Protein AF-A0A8T3YCQ6-F1 (afdb_monomer_lite)

Radius of gyration: 15.92 Å; chains: 1; bounding box: 31×25×57 Å

pLDDT: mean 91.82, std 11.66, range [42.47, 98.56]

Sequence (88 aa):
MNATIARPFRLGVLGGIGPEATGTFYLKLIAQLQNKGLIQRNEDFPQIIINSIPAPELIFDHIDEIDLLPYVQGIKELDAMKPDLIVM

Foldseek 3Di:
DDPPDDAFAEEEEAAQLPVVVVVVVVVVVVVVCVVVVQDDDPVSDGHYHYQNFNAHDPPDPDDDVVRCVRVVVSVVVRVVVPGPYYDD

Structure (mmCIF, N/CA/C/O backbone):
data_AF-A0A8T3YCQ6-F1
#
_entry.id   AF-A0A8T3YCQ6-F1
#
loop_
_atom_site.group_PDB
_atom_site.id
_atom_site.type_symbol
_atom_site.label_atom_id
_atom_site.label_alt_id
_atom_site.label_comp_id
_atom_site.label_asym_id
_atom_site.label_entity_id
_atom_site.label_seq_id
_atom_site.pdbx_PDB_ins_code
_atom_site.Cartn_x
_atom_site.Cartn_y
_atom_site.Cartn_z
_atom_site.occupancy
_atom_site.B_iso_or_equiv
_atom_site.auth_seq_id
_atom_site.auth_comp_id
_atom_site.auth_asym_id
_atom_site.auth_atom_id
_atom_site.pdbx_PDB_model_num
ATOM 1 N N . MET A 1 1 ? -8.336 -16.511 34.007 1.00 42.47 1 MET A N 1
ATOM 2 C CA . MET A 1 1 ? -8.693 -16.692 32.584 1.00 42.47 1 MET A CA 1
ATOM 3 C C . MET A 1 1 ? -7.545 -16.128 31.763 1.00 42.47 1 MET A C 1
ATOM 5 O O . MET A 1 1 ? -7.326 -14.928 31.833 1.00 42.47 1 MET A O 1
ATOM 9 N N . ASN A 1 2 ? -6.766 -16.967 31.077 1.00 44.94 2 ASN A N 1
ATOM 10 C CA . ASN A 1 2 ? -5.728 -16.476 30.167 1.00 44.94 2 ASN A CA 1
ATOM 11 C C . ASN A 1 2 ? -6.406 -16.095 28.853 1.00 44.94 2 ASN A C 1
ATOM 13 O O . ASN A 1 2 ? -6.798 -16.973 28.089 1.00 44.94 2 ASN A O 1
ATOM 17 N N . ALA A 1 3 ? -6.596 -14.797 28.625 1.00 53.78 3 ALA A N 1
ATOM 18 C CA . ALA A 1 3 ? -7.033 -14.300 27.332 1.00 53.78 3 ALA A CA 1
ATOM 19 C C . ALA A 1 3 ? -5.898 -14.531 26.327 1.00 53.78 3 ALA A C 1
ATOM 21 O O . ALA A 1 3 ? -4.837 -13.915 26.420 1.00 53.78 3 ALA A O 1
ATOM 22 N N . THR A 1 4 ? -6.094 -15.452 25.388 1.00 53.97 4 THR A N 1
ATOM 23 C CA . THR A 1 4 ? -5.225 -15.562 24.218 1.00 53.97 4 THR A CA 1
ATOM 24 C C . THR A 1 4 ? -5.464 -14.316 23.374 1.00 53.97 4 THR A C 1
ATOM 26 O O . THR A 1 4 ? -6.516 -14.181 22.754 1.00 53.97 4 THR A O 1
ATOM 29 N N . ILE A 1 5 ? -4.525 -13.370 23.394 1.00 61.88 5 ILE A N 1
ATOM 30 C CA . ILE A 1 5 ? -4.586 -12.193 22.525 1.00 61.88 5 ILE A CA 1
ATOM 31 C C . ILE A 1 5 ? -4.403 -12.705 21.094 1.00 61.88 5 ILE A C 1
ATOM 33 O O . ILE A 1 5 ? -3.327 -13.185 20.735 1.00 61.88 5 ILE A O 1
ATOM 37 N N . ALA A 1 6 ? -5.473 -12.675 20.297 1.00 71.62 6 ALA A N 1
ATOM 38 C CA . ALA A 1 6 ? -5.389 -12.986 18.878 1.00 71.62 6 ALA A CA 1
ATOM 39 C C . ALA A 1 6 ? -4.417 -11.998 18.222 1.00 71.62 6 ALA A C 1
ATOM 41 O O . ALA A 1 6 ? -4.492 -10.792 18.468 1.00 71.62 6 ALA A O 1
ATOM 42 N N . ARG A 1 7 ? -3.475 -12.504 17.420 1.00 85.88 7 ARG A N 1
ATOM 43 C CA . ARG A 1 7 ? -2.529 -11.630 16.719 1.00 85.88 7 ARG A CA 1
ATOM 44 C C . ARG A 1 7 ? -3.294 -10.714 15.750 1.00 85.88 7 ARG A C 1
ATOM 46 O O . ARG A 1 7 ? -4.257 -11.184 15.139 1.00 85.88 7 ARG A O 1
ATOM 53 N N . PRO A 1 8 ? -2.875 -9.450 15.580 1.00 87.56 8 PRO A N 1
ATOM 54 C CA . PRO A 1 8 ? -3.504 -8.556 14.616 1.00 87.56 8 PRO A CA 1
ATOM 55 C C . PRO A 1 8 ? -3.397 -9.133 13.199 1.00 87.56 8 PRO A C 1
ATOM 57 O O . PRO A 1 8 ? -2.424 -9.824 12.872 1.00 87.56 8 PRO A O 1
ATOM 60 N N . PHE A 1 9 ? -4.397 -8.839 12.366 1.00 94.69 9 PHE A N 1
ATOM 61 C CA . PHE A 1 9 ? -4.362 -9.155 10.938 1.00 94.69 9 PHE A CA 1
ATOM 62 C C . PHE A 1 9 ? -3.186 -8.424 10.281 1.00 94.69 9 PHE A C 1
ATOM 64 O O . PHE A 1 9 ? -2.955 -7.245 10.559 1.00 94.69 9 PHE A O 1
ATOM 71 N N . ARG A 1 10 ? -2.437 -9.116 9.424 1.00 97.81 10 ARG A N 1
ATOM 72 C CA . ARG A 1 10 ? -1.231 -8.605 8.763 1.00 97.81 10 ARG A CA 1
ATOM 73 C C . ARG A 1 10 ? -1.475 -8.473 7.264 1.00 97.81 10 ARG A C 1
ATOM 75 O O . ARG A 1 10 ? -1.652 -9.476 6.582 1.00 97.81 10 ARG A O 1
ATOM 82 N N . LEU A 1 11 ? -1.446 -7.250 6.748 1.00 98.38 11 LEU A N 1
ATOM 83 C CA . LEU A 1 11 ? -1.558 -6.956 5.321 1.00 98.38 11 LEU A CA 1
ATOM 84 C C . LEU A 1 11 ? -0.170 -6.661 4.743 1.00 98.38 11 LEU A C 1
ATOM 86 O O . LEU A 1 11 ? 0.477 -5.704 5.160 1.00 98.38 11 LEU A O 1
ATOM 90 N N . GLY A 1 12 ? 0.273 -7.456 3.776 1.00 98.50 12 GLY A N 1
ATOM 91 C CA . GLY A 1 12 ? 1.414 -7.144 2.922 1.00 98.50 12 GLY A CA 1
ATOM 92 C C . GLY A 1 12 ? 0.974 -6.318 1.716 1.00 98.50 12 GLY A C 1
ATOM 93 O O . GLY A 1 12 ? -0.027 -6.635 1.079 1.00 98.50 12 GLY A O 1
ATOM 94 N N . VAL A 1 13 ? 1.719 -5.268 1.396 1.00 98.56 13 VAL A N 1
ATOM 95 C CA . VAL A 1 13 ? 1.506 -4.422 0.219 1.00 98.56 13 VAL A CA 1
ATOM 96 C C . VAL A 1 13 ? 2.801 -4.424 -0.577 1.00 98.56 13 VAL A C 1
ATOM 98 O O . VAL A 1 13 ? 3.808 -3.893 -0.105 1.00 98.56 13 VAL A O 1
ATOM 101 N N . LEU A 1 14 ? 2.787 -5.028 -1.761 1.00 98.38 14 LEU A N 1
ATOM 102 C CA . LEU A 1 14 ? 3.855 -4.858 -2.733 1.00 98.38 14 LEU A CA 1
ATOM 103 C C . LEU A 1 14 ? 3.615 -3.531 -3.451 1.00 98.38 14 LEU A C 1
ATOM 105 O O . LEU A 1 14 ? 2.729 -3.425 -4.286 1.00 98.38 14 LEU A O 1
ATOM 109 N N . GLY A 1 15 ? 4.362 -2.504 -3.069 1.00 97.44 15 GLY A N 1
ATOM 110 C CA . GLY A 1 15 ? 4.242 -1.159 -3.623 1.00 97.44 15 GLY A CA 1
ATOM 111 C C . GLY A 1 15 ? 5.520 -0.718 -4.325 1.00 97.44 15 GLY A C 1
ATOM 112 O O . GLY A 1 15 ? 6.395 -1.521 -4.626 1.00 97.44 15 GLY A O 1
ATOM 113 N N . GLY A 1 16 ? 5.664 0.586 -4.535 1.00 96.06 16 GLY A N 1
ATOM 114 C CA . GLY A 1 16 ? 6.852 1.199 -5.137 1.00 96.06 16 GLY A CA 1
ATOM 115 C C . GLY A 1 16 ? 6.853 1.229 -6.666 1.00 96.06 16 GLY A C 1
ATOM 116 O O . GLY A 1 16 ? 7.603 2.013 -7.245 1.00 96.06 16 GLY A O 1
ATOM 117 N N . ILE A 1 17 ? 5.940 0.498 -7.315 1.00 93.44 17 ILE A N 1
ATOM 118 C CA . ILE A 1 17 ? 5.634 0.614 -8.750 1.00 93.44 17 ILE A CA 1
ATOM 119 C C . ILE A 1 17 ? 4.743 1.852 -8.937 1.00 93.44 17 ILE A C 1
ATOM 121 O O . ILE A 1 17 ? 3.521 1.771 -9.040 1.00 93.44 17 ILE A O 1
ATOM 125 N N . GLY A 1 18 ? 5.365 3.021 -8.796 1.00 93.25 18 GLY A N 1
ATOM 126 C CA . GLY A 1 18 ? 4.685 4.272 -8.465 1.00 93.25 18 GLY A CA 1
ATOM 127 C C . GLY A 1 18 ? 4.581 4.458 -6.942 1.00 93.25 18 GLY A C 1
ATOM 128 O O . GLY A 1 18 ? 3.566 4.099 -6.328 1.00 93.25 18 GLY A O 1
ATOM 129 N N . PRO A 1 19 ? 5.610 5.029 -6.289 1.00 95.06 19 PRO A N 1
ATOM 130 C CA . PRO A 1 19 ? 5.589 5.315 -4.852 1.00 95.06 19 PRO A CA 1
ATOM 131 C C . PRO A 1 19 ? 4.399 6.192 -4.428 1.00 95.06 19 PRO A C 1
ATOM 133 O O . PRO A 1 19 ? 3.793 5.973 -3.377 1.00 95.06 19 PRO A O 1
ATOM 136 N N . GLU A 1 20 ? 3.993 7.138 -5.273 1.00 96.44 20 GLU A N 1
ATOM 137 C CA . GLU A 1 20 ? 2.835 8.009 -5.064 1.00 96.44 20 GLU A CA 1
ATOM 138 C C . GLU A 1 20 ? 1.518 7.223 -5.077 1.00 96.44 20 GLU A C 1
ATOM 140 O O . GLU A 1 20 ? 0.624 7.483 -4.261 1.00 96.44 20 GLU A O 1
ATOM 145 N N . ALA A 1 21 ? 1.394 6.230 -5.964 1.00 95.25 21 ALA A N 1
ATOM 146 C CA . ALA A 1 21 ? 0.236 5.341 -6.010 1.00 95.25 21 ALA A CA 1
ATOM 147 C C . ALA A 1 21 ? 0.165 4.476 -4.744 1.00 95.25 21 ALA A C 1
ATOM 149 O O . ALA A 1 21 ? -0.907 4.330 -4.154 1.00 95.25 21 ALA A O 1
ATOM 150 N N . THR A 1 22 ? 1.315 4.005 -4.258 1.00 97.44 22 THR A N 1
ATOM 151 C CA . THR A 1 22 ? 1.422 3.256 -2.995 1.00 97.44 22 THR A CA 1
ATOM 152 C C . THR A 1 22 ? 0.992 4.111 -1.798 1.00 97.44 22 THR A C 1
ATOM 154 O O . THR A 1 22 ? 0.181 3.677 -0.976 1.00 97.44 22 THR A O 1
ATOM 157 N N . GLY A 1 23 ? 1.463 5.360 -1.717 1.00 97.94 23 GLY A N 1
ATOM 158 C CA . GLY A 1 23 ? 1.023 6.311 -0.692 1.00 97.94 23 GLY A CA 1
ATOM 159 C C . GLY A 1 23 ? -0.480 6.597 -0.771 1.00 97.94 23 GLY A C 1
ATOM 160 O O . GLY A 1 23 ? -1.179 6.591 0.243 1.00 97.94 23 GLY A O 1
ATOM 161 N N . THR A 1 24 ? -1.006 6.762 -1.986 1.00 98.38 24 THR A N 1
ATOM 162 C CA . THR A 1 24 ? -2.442 6.954 -2.228 1.00 98.38 24 THR A CA 1
ATOM 163 C C . THR A 1 24 ? -3.260 5.744 -1.779 1.00 98.38 24 THR A C 1
ATOM 165 O O . THR A 1 24 ? -4.309 5.919 -1.15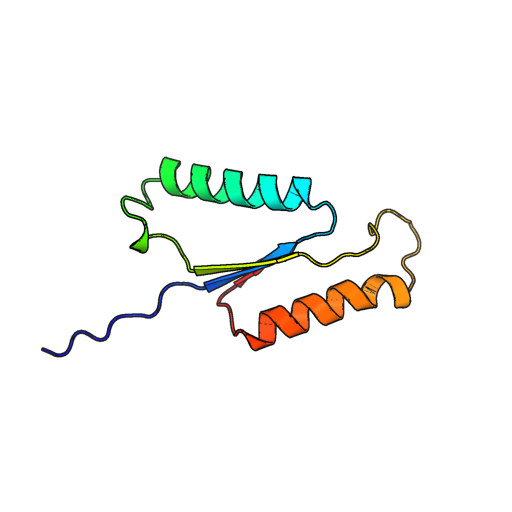5 1.00 98.38 24 THR A O 1
ATOM 168 N N . PHE A 1 25 ? -2.796 4.524 -2.063 1.00 98.19 25 PHE A N 1
ATOM 169 C CA . PHE A 1 25 ? -3.424 3.291 -1.594 1.00 98.19 25 PHE A CA 1
ATOM 170 C C . PHE A 1 25 ? -3.502 3.266 -0.065 1.00 98.19 25 PHE A C 1
ATOM 172 O O . PHE A 1 25 ? -4.588 3.078 0.484 1.00 98.19 25 PHE A O 1
ATOM 179 N N . TYR A 1 26 ? -2.386 3.530 0.621 1.00 98.06 26 TYR A N 1
ATOM 180 C CA . TYR A 1 26 ? -2.330 3.529 2.083 1.00 98.06 26 TYR A CA 1
ATOM 181 C C . TYR A 1 26 ? -3.317 4.530 2.702 1.00 98.06 26 TYR A C 1
ATOM 183 O O . TYR A 1 26 ? -4.105 4.173 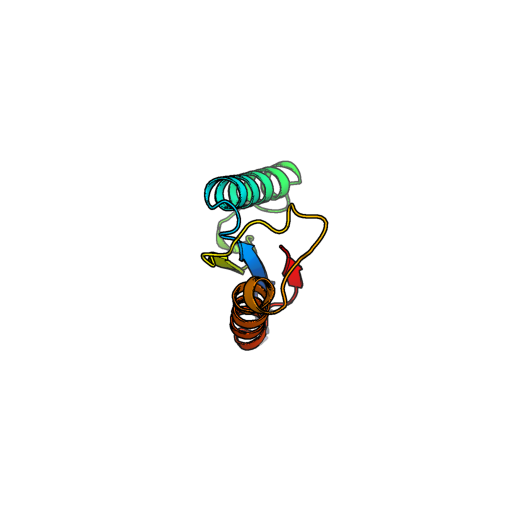3.581 1.00 98.06 26 TYR A O 1
ATOM 191 N N . LEU A 1 27 ? -3.352 5.763 2.188 1.00 98.38 27 LEU A N 1
ATOM 192 C CA . LEU A 1 27 ? -4.279 6.795 2.662 1.00 98.38 27 LEU A CA 1
ATOM 193 C C . LEU A 1 27 ? -5.746 6.424 2.401 1.00 98.38 27 LEU A C 1
ATOM 195 O O . LEU A 1 27 ? -6.594 6.606 3.276 1.00 98.38 27 LEU A O 1
ATOM 199 N N . LYS A 1 28 ? -6.059 5.867 1.223 1.00 98.38 28 LYS A N 1
ATOM 200 C CA . LYS A 1 28 ? -7.416 5.401 0.901 1.00 98.38 28 LYS A CA 1
ATOM 201 C C . LYS A 1 28 ? -7.837 4.226 1.776 1.00 98.38 28 LYS A C 1
ATOM 203 O O . LYS A 1 28 ? -8.987 4.197 2.206 1.00 98.38 28 LYS A O 1
ATOM 208 N N . LEU A 1 29 ? -6.935 3.288 2.062 1.00 97.56 29 LEU A N 1
ATOM 209 C CA . LEU A 1 29 ? -7.198 2.169 2.962 1.00 97.56 29 LEU A CA 1
ATOM 210 C C . LEU A 1 29 ? -7.563 2.679 4.360 1.00 97.56 29 LEU A C 1
ATOM 212 O O . LEU A 1 29 ? -8.613 2.303 4.878 1.00 97.56 29 LEU A O 1
ATOM 216 N N . ILE A 1 30 ? -6.756 3.583 4.928 1.00 97.31 30 ILE A N 1
ATOM 217 C CA . ILE A 1 30 ? -7.042 4.211 6.226 1.00 97.31 30 ILE A CA 1
ATOM 218 C C . ILE A 1 30 ? -8.423 4.869 6.214 1.00 97.31 30 ILE A C 1
ATOM 220 O O .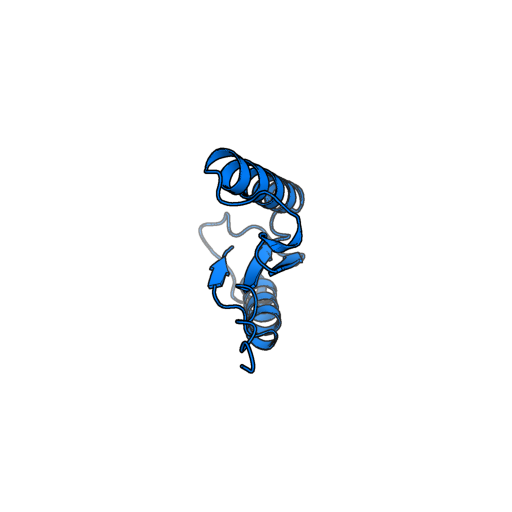 ILE A 1 30 ? -9.262 4.554 7.060 1.00 97.31 30 ILE A O 1
ATOM 224 N N . ALA A 1 31 ? -8.680 5.732 5.228 1.00 98.06 31 ALA A N 1
ATOM 225 C CA . ALA A 1 31 ? -9.940 6.459 5.128 1.00 98.06 31 ALA A CA 1
ATOM 226 C C . ALA A 1 31 ? -11.142 5.510 5.002 1.00 98.06 31 ALA A C 1
ATOM 228 O O . ALA A 1 31 ? -12.166 5.717 5.644 1.00 98.06 31 ALA A O 1
ATOM 229 N N . GLN A 1 32 ? -11.032 4.440 4.212 1.00 97.94 32 GLN A N 1
ATOM 230 C CA . GLN A 1 32 ? -12.113 3.466 4.049 1.00 97.94 32 GLN A CA 1
ATOM 231 C C . GLN A 1 32 ? -12.373 2.657 5.322 1.00 97.94 32 GLN A C 1
ATOM 233 O O . GLN A 1 32 ? -13.532 2.416 5.655 1.00 97.94 32 GLN A O 1
ATOM 238 N N . LEU A 1 33 ? -11.329 2.252 6.046 1.00 96.81 33 LEU A N 1
ATOM 239 C CA . LEU A 1 33 ? -11.478 1.541 7.317 1.00 96.81 33 LEU A CA 1
ATOM 240 C C . LEU A 1 33 ? -12.161 2.422 8.377 1.00 96.81 33 LEU A C 1
ATOM 242 O O . LEU A 1 33 ? -13.080 1.965 9.060 1.00 96.81 33 LEU A O 1
ATOM 246 N N . GLN A 1 34 ? -11.769 3.697 8.457 1.00 96.50 34 GLN A N 1
ATOM 247 C CA . GLN A 1 34 ? -12.385 4.688 9.344 1.00 96.50 34 GLN A CA 1
ATOM 248 C C . GLN A 1 34 ? -13.841 4.978 8.958 1.00 96.50 34 GLN A C 1
ATOM 250 O O . GLN A 1 34 ? -14.726 4.908 9.806 1.00 96.50 34 GLN A O 1
ATOM 255 N N . ASN A 1 35 ? -14.120 5.223 7.674 1.00 97.75 35 ASN A N 1
ATOM 256 C CA . ASN A 1 35 ? -15.472 5.518 7.183 1.00 97.75 35 ASN A CA 1
ATOM 257 C C . ASN A 1 35 ? -16.450 4.354 7.392 1.00 97.75 35 ASN A C 1
ATOM 259 O O . ASN A 1 35 ? -17.648 4.573 7.548 1.00 97.75 35 ASN A O 1
ATOM 263 N N . LYS A 1 36 ? -15.948 3.115 7.407 1.00 97.56 36 LYS A N 1
ATOM 264 C CA . LYS A 1 36 ? -16.740 1.918 7.722 1.00 97.56 36 LYS A CA 1
ATOM 265 C C . LYS A 1 36 ? -16.931 1.691 9.226 1.00 97.56 36 LYS A C 1
ATOM 267 O O . LYS A 1 36 ? -17.576 0.717 9.600 1.00 97.56 36 LYS A O 1
ATOM 272 N N . GLY A 1 37 ? -16.363 2.541 10.085 1.00 96.25 37 GLY A N 1
ATOM 273 C CA . GLY A 1 37 ? -16.430 2.399 11.541 1.00 96.25 37 GLY A CA 1
ATOM 274 C C . GLY A 1 37 ? -15.669 1.187 12.086 1.00 96.25 37 GLY A C 1
ATOM 275 O O . GLY A 1 37 ? -15.907 0.785 13.221 1.00 96.25 37 GLY A O 1
ATOM 276 N N . LEU A 1 38 ? -14.768 0.593 11.290 1.00 94.25 38 LEU A N 1
ATOM 277 C CA . LEU A 1 38 ? -13.990 -0.587 11.688 1.00 94.25 38 LEU A CA 1
ATOM 278 C C . LEU A 1 38 ? -12.837 -0.235 12.635 1.00 94.25 38 LEU A C 1
ATOM 280 O O . LEU A 1 38 ? -12.301 -1.119 13.291 1.00 94.25 38 LEU A O 1
ATOM 284 N N . ILE A 1 39 ? -12.462 1.044 12.689 1.00 95.38 39 ILE A N 1
ATOM 285 C CA . ILE A 1 39 ? -11.311 1.552 13.429 1.00 95.38 39 ILE A CA 1
ATOM 286 C C . ILE A 1 39 ? -11.754 2.712 14.307 1.00 95.38 39 ILE A C 1
ATOM 288 O O . ILE A 1 39 ? -12.331 3.678 13.806 1.00 95.38 39 ILE A O 1
ATOM 292 N N . GLN A 1 40 ? -11.443 2.643 15.597 1.00 92.69 40 GLN A N 1
ATOM 293 C CA . GLN A 1 40 ? -11.696 3.720 16.559 1.00 92.69 40 GLN A CA 1
ATOM 294 C C . GLN A 1 40 ? -10.405 4.167 17.253 1.00 92.69 40 GLN A C 1
ATOM 296 O O . GLN A 1 40 ? -10.275 5.319 17.662 1.00 92.69 40 GLN A O 1
ATOM 301 N N . ARG A 1 41 ? -9.439 3.256 17.378 1.00 94.19 41 ARG A N 1
ATOM 302 C CA . ARG A 1 41 ? -8.147 3.433 18.040 1.00 94.19 41 ARG A CA 1
ATOM 303 C C . ARG A 1 41 ? -7.045 2.864 17.155 1.00 94.19 41 ARG A C 1
ATOM 305 O O . ARG A 1 41 ? -7.283 2.008 16.309 1.00 94.19 41 ARG A O 1
ATOM 312 N N . ASN A 1 42 ? -5.811 3.299 17.394 1.00 92.88 42 ASN A N 1
ATOM 313 C CA . ASN A 1 42 ? -4.671 2.876 16.578 1.00 92.88 42 ASN A CA 1
ATOM 314 C C . ASN A 1 42 ? -4.438 1.355 16.600 1.00 92.88 42 ASN A C 1
ATOM 316 O O . ASN A 1 42 ? -4.002 0.796 15.602 1.00 92.88 42 ASN A O 1
ATOM 320 N N . GLU A 1 43 ? -4.747 0.686 17.714 1.00 93.12 43 GLU A N 1
ATOM 321 C CA . GLU A 1 43 ? -4.612 -0.773 17.850 1.00 93.12 43 GLU A CA 1
ATOM 322 C C . GLU A 1 43 ? -5.651 -1.575 17.056 1.00 93.12 43 GLU A C 1
ATOM 324 O O . GLU A 1 43 ? -5.468 -2.775 16.870 1.00 93.12 43 GLU A O 1
ATOM 329 N N . ASP A 1 44 ? -6.716 -0.927 16.573 1.00 93.88 44 ASP A N 1
ATOM 330 C CA . ASP A 1 44 ? -7.732 -1.592 15.759 1.00 93.88 44 ASP A CA 1
ATOM 331 C C . ASP A 1 44 ? -7.257 -1.752 14.297 1.00 93.88 44 ASP A C 1
ATOM 333 O O . ASP A 1 44 ? -7.823 -2.545 13.542 1.00 93.88 44 ASP A O 1
ATOM 337 N N . PHE A 1 45 ? -6.220 -1.012 13.870 1.00 95.56 45 PHE A N 1
ATOM 338 C CA . PHE A 1 45 ? -5.660 -1.155 12.525 1.00 95.56 45 PHE A CA 1
ATOM 339 C C . PHE A 1 45 ? -4.951 -2.506 12.358 1.00 95.56 45 PHE A C 1
ATOM 341 O O . PHE A 1 45 ? -4.270 -2.973 13.277 1.00 95.56 45 PHE A O 1
ATOM 348 N N . PRO A 1 46 ? -5.026 -3.120 11.161 1.00 95.38 46 PRO A N 1
ATOM 349 C CA . PRO A 1 46 ? -4.156 -4.239 10.846 1.00 95.38 46 PRO A CA 1
ATOM 350 C C . PRO A 1 46 ? -2.695 -3.779 10.862 1.00 95.38 46 PRO A C 1
ATOM 352 O O . PRO A 1 46 ? -2.377 -2.621 10.582 1.00 95.38 46 PRO A O 1
ATOM 355 N N . GLN A 1 47 ? -1.780 -4.707 11.118 1.00 96.69 47 GLN A N 1
ATOM 356 C CA . GLN A 1 47 ? -0.373 -4.458 10.848 1.00 96.69 47 GLN A CA 1
ATOM 357 C C . GLN A 1 47 ? -0.175 -4.423 9.330 1.00 96.69 47 GLN A C 1
ATOM 359 O O . GLN A 1 47 ? -0.375 -5.429 8.654 1.00 96.69 47 GLN A O 1
ATOM 364 N N . ILE A 1 48 ? 0.232 -3.277 8.793 1.00 97.69 48 ILE A N 1
ATOM 365 C CA . ILE A 1 48 ? 0.462 -3.101 7.356 1.00 97.69 48 ILE A CA 1
ATOM 366 C C . ILE A 1 48 ? 1.969 -3.101 7.101 1.00 97.69 48 ILE A C 1
ATOM 368 O O . ILE A 1 48 ? 2.714 -2.359 7.738 1.00 97.69 48 ILE A O 1
ATOM 372 N N . ILE A 1 49 ? 2.415 -3.945 6.175 1.00 98.25 49 ILE A N 1
ATOM 373 C CA . ILE A 1 49 ? 3.809 -4.087 5.762 1.00 98.25 49 ILE A CA 1
ATOM 374 C C . ILE A 1 49 ? 3.889 -3.661 4.303 1.00 98.25 49 ILE A C 1
ATOM 376 O O . ILE A 1 49 ? 3.412 -4.374 3.425 1.00 98.25 49 ILE A O 1
ATOM 380 N N . ILE A 1 50 ? 4.477 -2.497 4.044 1.00 98.38 50 ILE A N 1
ATOM 381 C CA . ILE A 1 50 ? 4.646 -1.981 2.684 1.00 98.38 50 ILE A CA 1
ATOM 382 C C . ILE A 1 50 ? 6.064 -2.306 2.227 1.00 98.38 50 ILE A C 1
ATOM 384 O O . ILE A 1 50 ? 7.021 -1.724 2.735 1.00 98.38 50 ILE A O 1
ATOM 388 N N . ASN A 1 51 ? 6.192 -3.223 1.270 1.00 98.12 51 ASN A N 1
ATOM 389 C CA . ASN A 1 51 ? 7.439 -3.431 0.548 1.00 98.12 51 ASN A CA 1
ATOM 390 C C . ASN A 1 51 ? 7.415 -2.570 -0.716 1.00 98.12 51 ASN A C 1
ATOM 392 O O . ASN A 1 51 ? 6.834 -2.956 -1.727 1.00 98.12 51 ASN A O 1
ATOM 396 N N . SER A 1 52 ? 7.974 -1.364 -0.619 1.00 97.31 52 SER A N 1
ATOM 397 C CA . SER A 1 52 ? 8.043 -0.418 -1.731 1.00 97.31 52 SER A CA 1
ATOM 398 C C . SER A 1 52 ? 9.257 -0.732 -2.602 1.00 97.31 52 SER A C 1
ATOM 400 O O . SER A 1 52 ? 10.344 -0.207 -2.354 1.00 97.31 52 SER A O 1
ATOM 402 N N . ILE A 1 53 ? 9.074 -1.579 -3.613 1.00 96.69 53 ILE A N 1
ATOM 403 C CA . ILE A 1 53 ? 10.154 -2.012 -4.499 1.00 96.69 53 ILE A CA 1
ATOM 404 C C . ILE A 1 53 ? 10.367 -1.019 -5.655 1.00 96.69 53 ILE A C 1
ATOM 406 O O . ILE A 1 53 ? 9.397 -0.572 -6.266 1.00 96.69 53 ILE A O 1
ATOM 410 N N . PRO A 1 54 ? 11.617 -0.667 -6.001 1.00 89.69 54 PRO A N 1
ATOM 411 C CA . PRO A 1 54 ? 11.902 0.013 -7.256 1.00 89.69 54 PRO A CA 1
ATOM 412 C C . PRO A 1 54 ? 11.787 -1.009 -8.394 1.00 89.69 54 PRO A C 1
ATOM 414 O O . PRO A 1 54 ? 12.617 -1.910 -8.513 1.00 89.69 54 PRO A O 1
ATOM 417 N N . ALA A 1 55 ? 10.747 -0.887 -9.213 1.00 92.75 55 ALA A N 1
ATOM 418 C CA . ALA A 1 55 ? 10.486 -1.804 -10.315 1.00 92.75 55 ALA A CA 1
ATOM 419 C C . ALA A 1 55 ? 9.987 -1.042 -11.553 1.00 92.75 55 ALA A C 1
ATOM 421 O O . ALA A 1 55 ? 9.342 -0.000 -11.400 1.00 92.75 55 ALA A O 1
ATOM 422 N N . PRO A 1 56 ? 10.280 -1.532 -12.769 1.00 90.50 56 PRO A N 1
ATOM 423 C CA . PRO A 1 56 ? 9.725 -0.957 -13.989 1.00 90.50 56 PRO A CA 1
ATOM 424 C C . PRO A 1 56 ? 8.206 -1.155 -14.034 1.00 90.50 56 PRO A C 1
ATOM 426 O O . PRO A 1 56 ? 7.688 -2.153 -13.532 1.00 90.50 56 PRO A O 1
ATOM 429 N N . GLU A 1 57 ? 7.488 -0.223 -14.657 1.00 88.06 57 GLU A N 1
ATOM 430 C CA . GLU A 1 57 ? 6.061 -0.394 -14.935 1.00 88.06 57 GLU A CA 1
ATOM 431 C C . GLU A 1 57 ? 5.845 -1.486 -15.996 1.00 88.06 57 GLU A C 1
ATOM 433 O O . GLU A 1 57 ? 6.486 -1.485 -17.046 1.00 88.06 57 GLU A O 1
ATOM 438 N N . LEU A 1 58 ? 4.896 -2.393 -15.753 1.00 85.88 58 LEU A N 1
ATOM 439 C CA . LEU A 1 58 ? 4.529 -3.467 -16.688 1.00 85.88 58 LEU A CA 1
ATOM 440 C C . LEU A 1 58 ? 3.494 -2.978 -17.718 1.00 85.88 58 LEU A C 1
ATOM 442 O O . LEU A 1 58 ? 2.392 -3.512 -17.812 1.00 85.88 58 LEU A O 1
ATOM 446 N N . ILE A 1 59 ? 3.824 -1.908 -18.444 1.00 74.56 59 ILE A N 1
ATOM 447 C CA . ILE A 1 59 ? 2.917 -1.206 -19.377 1.00 74.56 59 ILE A CA 1
ATOM 448 C C . ILE A 1 59 ? 3.057 -1.644 -20.843 1.00 74.56 59 ILE A C 1
ATOM 450 O O . ILE A 1 59 ? 2.344 -1.128 -21.702 1.00 74.56 59 ILE A O 1
ATOM 454 N N . PHE A 1 60 ? 3.969 -2.567 -21.148 1.00 72.56 60 PHE A N 1
ATOM 455 C CA . PHE A 1 60 ? 4.294 -2.956 -22.521 1.00 72.56 60 PHE A CA 1
ATOM 456 C C . PHE A 1 60 ? 3.693 -4.318 -22.894 1.00 72.56 60 PHE A C 1
ATOM 458 O O . PHE A 1 60 ? 3.604 -5.217 -22.061 1.00 72.56 60 PHE A O 1
ATOM 465 N N . ASP A 1 61 ? 3.340 -4.486 -24.175 1.00 75.25 61 ASP A N 1
ATOM 466 C CA . ASP A 1 61 ? 2.833 -5.751 -24.744 1.00 75.25 61 ASP A CA 1
ATOM 467 C C . ASP A 1 61 ? 3.835 -6.917 -24.602 1.00 75.25 61 ASP A C 1
ATOM 469 O O . ASP A 1 61 ? 3.469 -8.090 -24.705 1.00 75.25 61 ASP A O 1
ATOM 473 N N . HIS A 1 62 ? 5.102 -6.591 -24.334 1.00 78.12 62 HIS A N 1
ATOM 474 C CA . HIS A 1 62 ? 6.158 -7.526 -23.984 1.00 78.12 62 HIS A CA 1
ATOM 475 C C . HIS A 1 62 ? 6.741 -7.169 -22.619 1.00 78.12 62 HIS A C 1
ATOM 477 O O . HIS A 1 62 ? 7.229 -6.061 -22.416 1.00 78.12 62 HIS A O 1
ATOM 483 N N . ILE A 1 63 ? 6.690 -8.134 -21.703 1.00 83.56 63 ILE A N 1
ATOM 484 C CA . ILE A 1 63 ? 7.329 -8.073 -20.392 1.00 83.56 63 ILE A CA 1
ATOM 485 C C . ILE A 1 63 ? 8.489 -9.062 -20.425 1.00 83.56 63 ILE A C 1
ATOM 487 O O . ILE A 1 6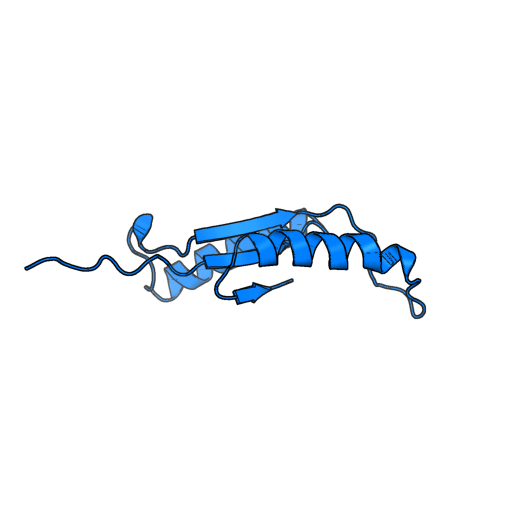3 ? 8.259 -10.264 -20.589 1.00 83.56 63 ILE A O 1
ATOM 491 N N . ASP A 1 64 ? 9.714 -8.571 -20.267 1.00 87.94 64 ASP A N 1
ATOM 492 C CA 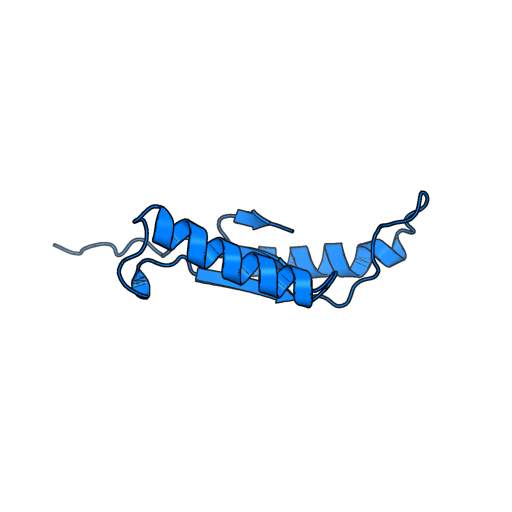. ASP A 1 64 ? 10.878 -9.441 -20.155 1.00 87.94 64 ASP A CA 1
ATOM 493 C C . ASP A 1 64 ? 10.931 -10.074 -18.757 1.00 87.94 64 ASP A C 1
ATOM 495 O O . ASP A 1 64 ? 10.571 -9.460 -17.751 1.00 87.94 64 ASP A O 1
ATOM 499 N N . GLU A 1 65 ? 11.429 -11.311 -18.655 1.00 88.69 65 GLU A N 1
ATOM 500 C CA . GLU A 1 65 ? 11.562 -11.993 -17.356 1.00 88.69 65 GLU A CA 1
ATOM 501 C C . GLU A 1 65 ? 12.404 -11.188 -16.355 1.00 88.69 65 GLU A C 1
ATOM 503 O O . GLU A 1 65 ? 12.163 -11.246 -15.148 1.00 88.69 65 GLU A O 1
ATOM 508 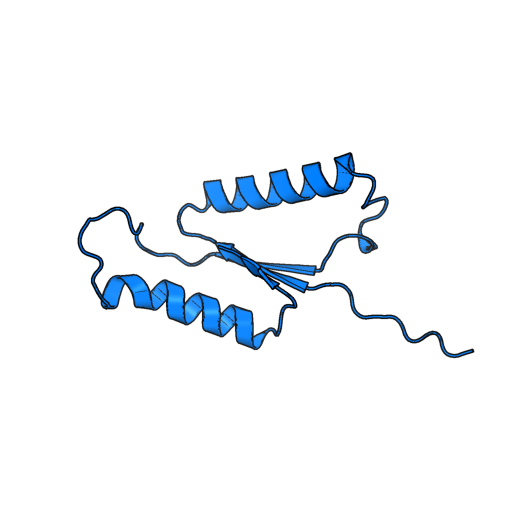N N . ILE A 1 66 ? 13.373 -10.410 -16.853 1.00 91.25 66 ILE A N 1
ATOM 509 C CA . ILE A 1 66 ? 14.223 -9.549 -16.029 1.00 91.25 66 ILE A CA 1
ATOM 510 C C . ILE A 1 66 ? 13.411 -8.466 -15.306 1.00 91.25 66 ILE A C 1
ATOM 512 O O . ILE A 1 66 ? 13.688 -8.178 -14.140 1.00 91.25 66 ILE A O 1
ATOM 516 N N . ASP A 1 67 ? 12.369 -7.934 -15.946 1.00 91.88 67 ASP A N 1
ATOM 517 C CA . ASP A 1 67 ? 11.514 -6.881 -15.393 1.00 91.88 67 ASP A CA 1
ATOM 518 C C . ASP A 1 67 ? 10.579 -7.417 -14.305 1.00 91.88 67 ASP A C 1
ATOM 520 O O . ASP A 1 67 ? 10.138 -6.669 -13.432 1.00 91.88 67 ASP A O 1
ATOM 524 N N . LEU A 1 68 ? 10.322 -8.730 -14.305 1.00 93.75 68 LEU A N 1
ATOM 525 C CA . LEU A 1 68 ? 9.549 -9.418 -13.272 1.00 93.75 68 LEU A CA 1
ATOM 526 C C . LEU A 1 68 ? 10.373 -9.743 -12.021 1.00 93.75 68 LEU A C 1
ATOM 528 O O . LEU A 1 68 ? 9.796 -9.976 -10.956 1.00 93.75 68 LEU A O 1
ATOM 532 N N . LEU A 1 69 ? 11.707 -9.764 -12.107 1.00 95.06 69 LEU A N 1
ATOM 533 C CA . LEU A 1 69 ? 12.555 -10.149 -10.974 1.00 95.06 69 LEU A CA 1
ATOM 534 C C . LEU A 1 69 ? 12.332 -9.291 -9.718 1.00 95.06 69 LEU A C 1
ATOM 536 O O . LEU A 1 69 ? 12.202 -9.886 -8.643 1.00 95.06 69 LEU A O 1
ATOM 540 N N . PRO A 1 70 ? 12.228 -7.947 -9.799 1.00 96.00 70 PRO A N 1
ATOM 541 C CA . PRO A 1 70 ? 11.953 -7.121 -8.625 1.00 96.00 70 PRO A CA 1
ATOM 542 C C . PRO A 1 70 ? 10.622 -7.483 -7.956 1.00 96.00 70 PRO A C 1
ATOM 544 O O . PRO A 1 70 ? 10.558 -7.577 -6.732 1.00 96.00 70 PRO A O 1
ATOM 547 N N . TYR A 1 71 ? 9.582 -7.764 -8.747 1.00 96.75 71 TYR A N 1
ATOM 548 C CA . TYR A 1 71 ? 8.260 -8.162 -8.254 1.00 96.75 71 TYR A CA 1
ATOM 549 C C . TYR A 1 71 ? 8.319 -9.497 -7.518 1.00 96.75 71 TYR A C 1
ATOM 551 O O . TYR A 1 71 ? 7.858 -9.612 -6.383 1.00 96.75 71 TYR A O 1
ATOM 559 N N . VAL A 1 72 ? 8.930 -10.508 -8.142 1.00 96.81 72 VAL A N 1
ATOM 560 C CA . VAL A 1 72 ? 9.077 -11.843 -7.551 1.00 96.81 72 VAL A CA 1
ATOM 561 C C . VAL A 1 72 ? 9.873 -11.771 -6.250 1.00 96.81 72 VAL A C 1
ATOM 563 O O . VAL A 1 72 ? 9.502 -12.408 -5.262 1.00 96.81 72 VAL A O 1
ATOM 566 N N . GLN A 1 73 ? 10.955 -10.994 -6.229 1.00 97.62 73 GLN A N 1
ATOM 567 C CA . GLN A 1 73 ? 11.776 -10.813 -5.040 1.00 97.62 73 GLN A CA 1
ATOM 568 C C . GLN A 1 73 ? 11.008 -10.080 -3.932 1.00 97.62 73 GLN A C 1
ATOM 570 O O . GLN A 1 73 ? 10.983 -10.551 -2.795 1.00 97.62 73 GLN A O 1
ATOM 575 N N . GLY A 1 74 ? 10.299 -9.002 -4.269 1.00 97.94 74 GLY A N 1
ATOM 576 C CA . GLY A 1 74 ? 9.505 -8.245 -3.307 1.00 97.94 74 GLY A CA 1
ATOM 577 C C . GLY A 1 74 ? 8.360 -9.055 -2.692 1.00 97.94 74 GLY A C 1
ATOM 578 O O . GLY A 1 74 ? 8.102 -8.946 -1.490 1.00 97.94 74 GLY A O 1
ATOM 579 N N . ILE A 1 75 ? 7.710 -9.923 -3.478 1.00 98.06 75 ILE A N 1
ATOM 580 C CA . ILE A 1 75 ? 6.693 -10.858 -2.974 1.00 98.06 75 ILE A CA 1
ATOM 581 C C . ILE A 1 75 ? 7.321 -11.880 -2.029 1.00 98.06 75 ILE A C 1
ATOM 583 O O . ILE A 1 75 ? 6.758 -12.133 -0.970 1.00 98.06 75 ILE A O 1
ATOM 587 N N . LYS A 1 76 ? 8.487 -12.448 -2.363 1.00 98.31 76 LYS A N 1
ATOM 588 C CA . LYS A 1 76 ? 9.189 -13.395 -1.476 1.00 98.31 76 LYS A CA 1
ATOM 589 C C . LYS A 1 76 ? 9.571 -12.757 -0.142 1.00 98.31 76 LYS A C 1
ATOM 591 O O . LYS A 1 76 ? 9.440 -13.393 0.900 1.00 98.31 76 LYS A O 1
ATOM 596 N N . GLU A 1 77 ? 10.022 -11.506 -0.162 1.00 98.31 77 GLU A N 1
ATOM 597 C CA . GLU A 1 77 ? 10.321 -10.739 1.052 1.00 98.31 77 GLU A CA 1
ATOM 598 C C . GLU A 1 77 ? 9.068 -10.510 1.903 1.00 98.31 77 GLU A C 1
ATOM 600 O O . GLU A 1 77 ? 9.109 -10.694 3.121 1.00 98.31 77 GLU A O 1
ATOM 605 N N . LEU A 1 78 ? 7.940 -10.167 1.270 1.00 98.19 78 LEU A N 1
ATOM 606 C CA . LEU A 1 78 ? 6.653 -10.044 1.954 1.00 98.19 78 LEU A CA 1
ATOM 607 C C . LEU A 1 78 ? 6.187 -11.380 2.536 1.00 98.19 78 LEU A C 1
ATOM 609 O O . LEU A 1 78 ? 5.839 -11.438 3.713 1.00 98.19 78 LEU A O 1
ATOM 613 N N . ASP A 1 79 ? 6.220 -12.452 1.751 1.00 98.31 79 ASP A N 1
ATOM 614 C CA . ASP A 1 79 ? 5.793 -13.790 2.160 1.00 98.31 79 ASP A CA 1
ATOM 615 C C . ASP A 1 79 ? 6.631 -14.335 3.327 1.00 98.31 79 ASP A C 1
ATOM 617 O O . ASP A 1 79 ? 6.095 -14.917 4.272 1.00 98.31 79 ASP A O 1
ATOM 621 N N . ALA A 1 80 ? 7.935 -14.034 3.361 1.00 98.38 80 ALA A N 1
ATOM 622 C CA . ALA A 1 80 ? 8.806 -14.380 4.484 1.00 98.38 80 ALA A CA 1
ATOM 623 C C . ALA A 1 80 ? 8.339 -13.762 5.819 1.00 98.38 80 ALA A C 1
ATOM 625 O O . ALA A 1 80 ? 8.564 -14.338 6.888 1.00 98.38 80 ALA A O 1
ATOM 626 N N . MET A 1 81 ? 7.638 -12.623 5.773 1.00 97.31 81 MET A N 1
ATOM 627 C CA . MET A 1 81 ? 7.030 -11.979 6.943 1.00 97.31 81 MET A CA 1
ATOM 628 C C . MET A 1 81 ? 5.656 -12.558 7.322 1.00 97.31 81 MET A C 1
ATOM 630 O O . MET A 1 81 ? 5.068 -12.106 8.313 1.00 97.31 81 MET A O 1
ATOM 634 N N . LYS A 1 82 ? 5.165 -13.554 6.570 1.00 97.06 82 LYS A N 1
ATOM 635 C CA . LYS A 1 82 ? 3.918 -14.306 6.777 1.00 97.06 82 LYS A CA 1
ATOM 636 C C . LYS A 1 82 ? 2.695 -13.409 7.027 1.00 97.06 82 LYS A C 1
ATOM 638 O O . LYS A 1 82 ? 2.062 -13.531 8.083 1.00 97.06 82 LYS A O 1
ATOM 643 N N . PRO A 1 83 ? 2.388 -12.452 6.131 1.00 97.81 83 PRO A N 1
ATOM 644 C CA . PRO A 1 83 ? 1.137 -11.713 6.200 1.00 97.81 83 PRO A CA 1
ATOM 645 C C . PRO A 1 83 ? -0.054 -12.648 5.947 1.00 97.81 83 PRO A C 1
ATOM 647 O O . PRO A 1 83 ? 0.086 -13.723 5.373 1.00 97.81 83 PRO A O 1
ATOM 650 N N . ASP A 1 84 ? -1.238 -12.224 6.373 1.00 98.19 84 ASP A N 1
ATOM 651 C CA . ASP A 1 84 ? -2.492 -12.939 6.122 1.00 98.19 84 ASP A CA 1
ATOM 652 C C . ASP A 1 84 ? -3.004 -12.722 4.691 1.00 98.19 84 ASP A C 1
ATOM 654 O O . ASP A 1 84 ? -3.709 -13.567 4.143 1.00 98.19 84 ASP A O 1
ATOM 658 N N . LEU A 1 85 ? -2.654 -11.582 4.088 1.00 98.00 85 LEU A N 1
ATOM 659 C CA . LEU A 1 85 ? -2.996 -11.209 2.719 1.00 98.00 85 LEU A CA 1
ATOM 660 C C . LEU A 1 85 ? -1.866 -10.374 2.116 1.00 98.00 85 LEU A C 1
ATOM 662 O O . LEU A 1 85 ? -1.323 -9.509 2.801 1.00 98.00 85 LEU A O 1
ATOM 666 N N . ILE A 1 86 ? -1.557 -10.590 0.837 1.00 98.38 86 ILE A N 1
ATOM 667 C CA . ILE A 1 86 ? -0.683 -9.722 0.039 1.00 98.38 86 ILE A CA 1
ATOM 668 C C . ILE A 1 86 ? -1.520 -9.072 -1.064 1.00 98.38 86 ILE A C 1
ATOM 670 O O . ILE A 1 86 ? -2.305 -9.750 -1.725 1.00 98.38 86 ILE A O 1
ATOM 674 N N . VAL A 1 87 ? -1.347 -7.766 -1.253 1.00 97.25 87 VAL A N 1
ATOM 675 C CA . VAL A 1 87 ? -1.909 -6.989 -2.367 1.00 97.25 87 VAL A CA 1
ATOM 676 C C . VAL A 1 87 ? -0.791 -6.269 -3.119 1.00 97.25 87 VAL A C 1
ATOM 678 O O . VAL A 1 87 ? 0.272 -6.027 -2.545 1.00 97.25 87 VAL A O 1
ATOM 681 N N . MET A 1 88 ? -1.039 -5.927 -4.380 1.00 93.69 88 MET A N 1
ATOM 682 C CA . MET A 1 88 ? -0.192 -5.097 -5.240 1.00 93.69 88 MET A CA 1
ATOM 683 C C . MET A 1 88 ? -1.083 -4.068 -5.930 1.00 93.69 88 MET A C 1
ATOM 685 O O . MET A 1 88 ? -2.179 -4.484 -6.373 1.00 93.69 88 MET A O 1
#

Secondary structure (DSSP, 8-state):
-----PPPPEEEEEE-SSHHHHHHHHHHHHHHHHHTT--SSGGGSPEEEEEE-------SS---HHHHHHHHHHHHHHHHT--SEEE-